Protein AF-A0A0G1Z6L6-F1 (afdb_monomer_lite)

Radius of gyration: 35.68 Å; chains: 1; bounding box: 77×49×93 Å

Structure (mmCIF, N/CA/C/O backbone):
data_AF-A0A0G1Z6L6-F1
#
_entry.id   AF-A0A0G1Z6L6-F1
#
loop_
_atom_site.group_PDB
_atom_site.id
_atom_site.type_symbol
_atom_site.label_atom_id
_atom_site.label_alt_id
_atom_site.label_comp_id
_atom_site.label_asym_id
_atom_site.label_entity_id
_atom_site.label_seq_id
_atom_site.pdbx_PDB_ins_code
_atom_site.Cartn_x
_atom_site.Cartn_y
_atom_site.Cartn_z
_atom_site.occupancy
_atom_site.B_iso_or_equiv
_atom_site.auth_seq_id
_atom_site.auth_comp_id
_atom_site.auth_asym_id
_atom_site.auth_atom_id
_atom_site.pdbx_PDB_model_num
ATOM 1 N N . MET A 1 1 ? 35.922 -5.100 -39.111 1.00 61.09 1 MET A N 1
ATOM 2 C CA . MET A 1 1 ? 34.754 -4.197 -38.967 1.00 61.09 1 MET A CA 1
ATOM 3 C C . MET A 1 1 ? 33.564 -4.809 -38.210 1.00 61.09 1 MET A C 1
ATOM 5 O O . MET A 1 1 ? 32.887 -4.062 -37.524 1.00 61.09 1 MET A O 1
ATOM 9 N N . GLY A 1 2 ? 33.317 -6.130 -38.238 1.00 71.50 2 GLY A N 1
ATOM 10 C CA . GLY A 1 2 ? 32.155 -6.736 -37.548 1.00 71.50 2 GLY A CA 1
ATOM 11 C C . GLY A 1 2 ? 32.187 -6.746 -36.006 1.00 71.50 2 GLY A C 1
ATOM 12 O O . GLY A 1 2 ? 31.148 -6.581 -35.377 1.00 71.50 2 GLY A O 1
ATOM 13 N N . TYR A 1 3 ? 33.367 -6.862 -35.383 1.00 76.12 3 TYR A N 1
ATOM 14 C CA . TYR A 1 3 ? 33.506 -6.955 -33.916 1.00 76.12 3 TYR A CA 1
ATOM 15 C C . TYR A 1 3 ? 33.027 -5.700 -33.160 1.00 76.12 3 TYR A C 1
ATOM 17 O O . TYR A 1 3 ? 32.384 -5.789 -32.111 1.00 76.12 3 TYR A O 1
ATOM 25 N N . LEU A 1 4 ? 33.304 -4.512 -33.708 1.00 80.44 4 LEU A N 1
ATOM 26 C CA . LEU A 1 4 ? 32.864 -3.247 -33.112 1.00 80.44 4 LEU A CA 1
ATOM 27 C C . LEU A 1 4 ? 31.339 -3.111 -33.169 1.00 80.44 4 LEU A C 1
ATOM 29 O O . LEU A 1 4 ? 30.723 -2.678 -32.198 1.00 80.44 4 LEU A O 1
ATOM 33 N N . PHE A 1 5 ? 30.731 -3.567 -34.265 1.00 80.19 5 PHE A N 1
ATOM 34 C CA . PHE A 1 5 ? 29.284 -3.559 -34.443 1.00 80.19 5 PHE A CA 1
ATOM 35 C C . PHE A 1 5 ? 28.581 -4.509 -33.463 1.00 80.19 5 PHE A C 1
ATOM 37 O O . PHE A 1 5 ? 27.625 -4.110 -32.802 1.00 80.19 5 PHE A O 1
ATOM 44 N N . SER A 1 6 ? 29.102 -5.726 -33.262 1.00 80.50 6 SER A N 1
ATOM 45 C CA . SER A 1 6 ? 28.541 -6.663 -32.275 1.00 80.50 6 SER A CA 1
ATOM 46 C C . SER A 1 6 ? 28.641 -6.155 -30.833 1.00 80.50 6 SER A C 1
ATOM 48 O O . SER A 1 6 ? 27.720 -6.350 -30.040 1.00 80.50 6 SER A O 1
ATOM 50 N N . LYS A 1 7 ? 29.741 -5.475 -30.479 1.00 86.38 7 LYS A N 1
ATOM 51 C CA . LYS A 1 7 ? 29.923 -4.905 -29.136 1.00 86.38 7 LYS A CA 1
ATOM 52 C C . LYS A 1 7 ? 28.926 -3.775 -28.870 1.00 86.38 7 LYS A C 1
ATOM 54 O O . LYS A 1 7 ? 28.364 -3.700 -27.779 1.00 86.38 7 LYS A O 1
ATOM 59 N N . GLU A 1 8 ? 28.685 -2.934 -29.870 1.00 87.69 8 GLU A N 1
ATOM 60 C CA . GLU A 1 8 ? 27.731 -1.830 -29.783 1.00 87.69 8 GLU A CA 1
ATOM 61 C C . GLU A 1 8 ? 26.280 -2.329 -29.686 1.00 87.69 8 GLU A C 1
ATOM 63 O O . GLU A 1 8 ? 25.519 -1.841 -28.853 1.00 87.69 8 GLU A O 1
ATOM 68 N N . LEU A 1 9 ? 25.909 -3.362 -30.449 1.00 88.44 9 LEU A N 1
ATOM 69 C CA . LEU A 1 9 ? 24.587 -3.992 -30.345 1.00 88.44 9 LEU A CA 1
ATOM 70 C C . LEU A 1 9 ? 24.338 -4.601 -28.959 1.00 88.44 9 LEU A C 1
ATOM 72 O O . LEU A 1 9 ? 23.290 -4.358 -28.363 1.00 88.44 9 LEU A O 1
ATOM 76 N N . ASN A 1 10 ? 25.318 -5.325 -28.409 1.00 89.25 10 ASN A N 1
ATOM 77 C CA . ASN A 1 10 ? 25.220 -5.879 -27.055 1.00 89.25 10 ASN A CA 1
ATOM 78 C C . ASN A 1 10 ? 25.095 -4.786 -25.988 1.00 89.25 10 ASN A C 1
ATOM 80 O O . ASN A 1 10 ? 24.313 -4.922 -25.046 1.00 89.25 10 ASN A O 1
ATOM 84 N N . ARG A 1 11 ? 25.837 -3.682 -26.139 1.00 91.19 11 ARG A N 1
ATOM 85 C CA . ARG A 1 11 ? 25.743 -2.531 -25.236 1.00 91.19 11 ARG A CA 1
ATOM 86 C C . ARG A 1 11 ? 24.347 -1.914 -25.269 1.00 91.19 11 ARG A C 1
ATOM 88 O O . ARG A 1 11 ? 23.770 -1.688 -24.210 1.00 91.19 11 ARG A O 1
ATOM 95 N N . ARG A 1 12 ? 23.798 -1.677 -26.463 1.00 91.44 12 ARG A N 1
ATOM 96 C CA . ARG A 1 12 ? 22.445 -1.129 -26.636 1.00 91.44 12 ARG A CA 1
ATOM 97 C C . ARG A 1 12 ? 21.388 -2.041 -26.030 1.00 91.44 12 ARG A C 1
ATOM 99 O O . ARG A 1 12 ? 20.563 -1.562 -25.266 1.00 91.44 12 ARG A O 1
ATOM 106 N N . TYR A 1 13 ? 21.469 -3.345 -26.287 1.00 93.25 13 TYR A N 1
ATOM 107 C CA . TYR A 1 13 ? 20.545 -4.318 -25.708 1.00 93.25 13 TYR A CA 1
ATOM 108 C C . TYR A 1 13 ? 20.576 -4.311 -24.173 1.00 93.25 13 TYR A C 1
ATOM 110 O O . TYR A 1 13 ? 19.526 -4.317 -23.533 1.00 93.25 13 TYR A O 1
ATOM 118 N N . ARG A 1 14 ? 21.772 -4.244 -23.572 1.00 94.00 14 ARG A N 1
ATOM 119 C CA . ARG A 1 14 ? 21.912 -4.181 -22.112 1.00 94.00 14 ARG A CA 1
ATOM 120 C C . ARG A 1 14 ? 21.296 -2.908 -21.533 1.00 94.00 14 ARG A C 1
ATOM 122 O O . ARG A 1 14 ? 20.533 -3.002 -20.582 1.00 94.00 14 ARG A O 1
ATOM 129 N N . ILE A 1 15 ? 21.561 -1.757 -22.152 1.00 93.81 15 ILE A N 1
ATOM 130 C CA . ILE A 1 15 ? 20.979 -0.471 -21.743 1.00 93.81 15 ILE A CA 1
ATOM 131 C C . ILE A 1 15 ? 19.450 -0.508 -21.864 1.00 93.81 15 ILE A C 1
ATOM 133 O O . ILE A 1 15 ? 18.756 -0.109 -20.938 1.00 93.81 15 ILE A O 1
ATOM 137 N N . SER A 1 16 ? 18.903 -1.032 -22.964 1.00 92.31 16 SER A N 1
ATOM 138 C CA . SER A 1 16 ? 17.450 -1.161 -23.130 1.00 92.31 16 SER A CA 1
ATOM 139 C C . SER A 1 16 ? 16.817 -2.070 -22.075 1.00 92.31 16 SER A C 1
ATOM 141 O O . SER A 1 16 ? 15.735 -1.763 -21.583 1.00 92.31 16 SER A O 1
ATOM 143 N N . ARG A 1 17 ? 17.492 -3.160 -21.688 1.00 96.25 17 ARG A N 1
ATOM 144 C CA . ARG A 1 17 ? 17.040 -4.025 -20.588 1.00 96.25 17 ARG A CA 1
ATOM 145 C C . ARG A 1 17 ? 17.077 -3.318 -19.236 1.00 96.25 17 ARG A C 1
ATOM 147 O O . ARG A 1 17 ? 16.124 -3.450 -18.482 1.00 96.25 17 ARG A O 1
ATOM 154 N N . GLU A 1 18 ? 18.140 -2.571 -18.946 1.00 95.00 18 GLU A N 1
ATOM 155 C CA . GLU A 1 18 ? 18.253 -1.774 -17.716 1.00 95.00 18 GLU A CA 1
ATOM 156 C C . GLU A 1 18 ? 17.145 -0.711 -17.641 1.00 95.00 18 GLU A C 1
ATOM 158 O O . GLU A 1 18 ? 16.504 -0.576 -16.606 1.00 95.00 18 GLU A O 1
ATOM 163 N N . ILE A 1 19 ? 16.843 -0.028 -18.751 1.00 95.25 19 ILE A N 1
ATOM 164 C CA . ILE A 1 19 ? 15.721 0.922 -18.832 1.00 95.25 19 ILE A CA 1
ATOM 165 C C . ILE A 1 19 ? 14.383 0.218 -18.573 1.00 95.25 19 ILE A C 1
ATOM 167 O O . ILE A 1 19 ? 13.551 0.741 -17.838 1.00 95.25 19 ILE A O 1
ATOM 171 N N . GLY A 1 20 ? 14.171 -0.965 -19.159 1.00 96.50 20 GLY A N 1
ATOM 172 C CA . GLY A 1 20 ? 12.966 -1.762 -18.921 1.00 96.50 20 GLY A CA 1
ATOM 173 C C . GLY A 1 20 ? 12.791 -2.123 -17.446 1.00 96.50 20 GLY A C 1
ATOM 174 O O . GLY A 1 20 ? 11.740 -1.853 -16.876 1.00 96.50 20 GLY A O 1
ATOM 175 N N . ALA A 1 21 ? 13.847 -2.640 -16.814 1.00 96.44 21 ALA A N 1
ATOM 176 C CA . ALA A 1 21 ? 13.834 -2.992 -15.396 1.00 96.44 21 ALA A CA 1
ATOM 177 C C . ALA A 1 21 ? 13.576 -1.773 -14.492 1.00 96.44 21 ALA A C 1
ATOM 179 O O . ALA A 1 21 ? 12.757 -1.845 -13.581 1.00 96.44 21 ALA A O 1
ATOM 180 N N . LEU A 1 22 ? 14.212 -0.631 -14.776 1.00 95.62 22 LEU A N 1
ATOM 181 C CA . LEU A 1 22 ? 13.980 0.607 -14.026 1.00 95.62 22 LEU A CA 1
ATOM 182 C C . LEU A 1 22 ? 12.541 1.116 -14.181 1.00 95.62 22 LEU A C 1
ATOM 184 O O . LEU A 1 22 ? 11.950 1.574 -13.208 1.00 95.62 22 LEU A O 1
ATOM 188 N N . ASN A 1 23 ? 11.950 1.009 -15.372 1.00 95.12 23 ASN A N 1
ATOM 189 C CA . ASN A 1 23 ? 10.551 1.382 -15.585 1.00 95.12 23 ASN A CA 1
ATOM 190 C C . ASN A 1 23 ? 9.585 0.465 -14.821 1.00 95.12 23 ASN A C 1
ATOM 192 O O . ASN A 1 23 ? 8.612 0.953 -14.250 1.00 95.12 23 ASN A O 1
ATOM 196 N N . GLU A 1 24 ? 9.856 -0.842 -14.777 1.00 96.56 24 GLU A N 1
ATOM 197 C CA . GLU A 1 24 ? 9.079 -1.787 -13.965 1.00 96.56 24 GLU A CA 1
ATOM 198 C C . GLU A 1 24 ? 9.184 -1.471 -12.468 1.00 96.56 24 GLU A C 1
ATOM 200 O O . GLU A 1 24 ? 8.179 -1.496 -11.756 1.00 96.56 24 GLU A O 1
ATOM 205 N N . GLU A 1 25 ? 10.378 -1.120 -11.983 1.00 95.19 25 GLU A N 1
ATOM 206 C CA . GLU A 1 25 ? 10.564 -0.677 -10.601 1.00 95.19 25 GLU A CA 1
ATOM 207 C C . GLU A 1 25 ? 9.777 0.603 -10.309 1.00 95.19 25 GLU A C 1
ATOM 209 O O . GLU A 1 25 ? 9.074 0.660 -9.299 1.00 95.19 25 GLU A O 1
ATOM 214 N N . ILE A 1 26 ? 9.829 1.600 -11.197 1.00 95.44 26 ILE A N 1
ATOM 215 C CA . ILE A 1 26 ? 9.058 2.845 -11.061 1.00 95.44 26 ILE A CA 1
ATOM 216 C C . ILE A 1 26 ? 7.560 2.548 -10.975 1.00 95.44 26 ILE A C 1
ATOM 218 O O . ILE A 1 26 ? 6.901 3.055 -10.068 1.00 95.44 26 ILE A O 1
ATOM 222 N N . ALA A 1 27 ? 7.031 1.707 -11.869 1.00 95.75 27 ALA A N 1
ATOM 223 C CA . ALA A 1 27 ? 5.622 1.320 -11.850 1.00 95.75 27 ALA A CA 1
ATOM 224 C C . ALA A 1 27 ? 5.250 0.654 -10.516 1.00 95.75 27 ALA A C 1
ATOM 226 O O . ALA A 1 27 ? 4.328 1.094 -9.835 1.00 95.75 27 ALA A O 1
ATOM 227 N N . LYS A 1 28 ? 6.054 -0.314 -10.065 1.00 96.25 28 LYS A N 1
ATOM 228 C CA . LYS A 1 28 ? 5.849 -1.004 -8.786 1.00 96.25 28 LYS A CA 1
ATOM 229 C C . LYS A 1 28 ? 5.866 -0.057 -7.583 1.00 96.25 28 LYS A C 1
ATOM 231 O O . LYS A 1 28 ? 5.094 -0.246 -6.645 1.00 96.25 28 LYS A O 1
ATOM 236 N N . TYR A 1 29 ? 6.770 0.922 -7.555 1.00 94.31 29 TYR A N 1
ATOM 237 C CA . TYR A 1 29 ? 6.819 1.902 -6.467 1.00 94.31 29 TYR A CA 1
ATOM 238 C C . TYR A 1 29 ? 5.671 2.910 -6.543 1.00 94.31 29 TYR A C 1
ATOM 240 O O . TYR A 1 29 ? 5.166 3.307 -5.496 1.00 94.31 29 TYR A O 1
ATOM 248 N N . SER A 1 30 ? 5.233 3.285 -7.745 1.00 94.06 30 SER A N 1
ATOM 249 C CA . SER A 1 30 ? 4.049 4.124 -7.947 1.00 94.06 30 SER A CA 1
ATOM 250 C C . SER A 1 30 ? 2.789 3.443 -7.415 1.00 94.06 30 SER A C 1
ATOM 252 O O . SER A 1 30 ? 2.062 4.049 -6.630 1.00 94.06 30 SER A O 1
ATOM 254 N N . ASP A 1 31 ? 2.577 2.172 -7.763 1.00 95.25 31 ASP A N 1
ATOM 255 C CA . ASP A 1 31 ? 1.422 1.392 -7.306 1.00 95.25 31 ASP A CA 1
ATOM 256 C C . ASP A 1 31 ? 1.407 1.274 -5.778 1.00 95.25 31 ASP A C 1
ATOM 258 O O . ASP A 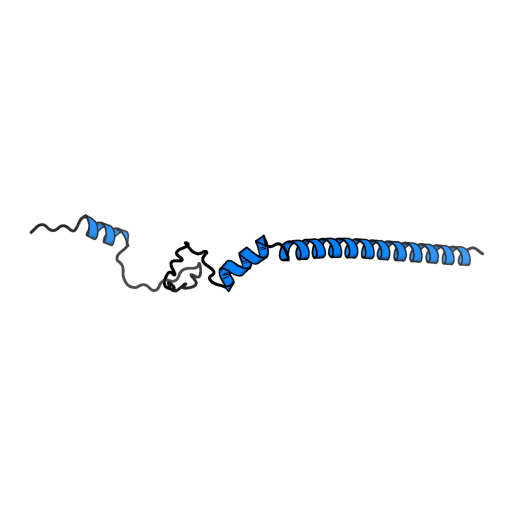1 31 ? 0.408 1.581 -5.131 1.00 95.25 31 ASP A O 1
ATOM 262 N N . LYS A 1 32 ? 2.556 0.941 -5.177 1.00 93.12 32 LYS A N 1
ATOM 263 C CA . LYS A 1 32 ? 2.700 0.896 -3.714 1.00 93.12 32 LYS A CA 1
ATOM 264 C C . LYS A 1 32 ? 2.414 2.235 -3.048 1.00 93.12 32 LYS A C 1
ATOM 266 O O . LYS A 1 32 ? 1.823 2.267 -1.975 1.00 93.12 32 LYS A O 1
ATOM 271 N N . ASN A 1 33 ? 2.870 3.334 -3.642 1.00 95.25 33 ASN A N 1
ATOM 272 C CA . ASN A 1 33 ? 2.619 4.659 -3.094 1.00 95.25 33 ASN A CA 1
ATOM 273 C C . ASN A 1 33 ? 1.118 4.983 -3.128 1.00 95.25 33 ASN A C 1
ATOM 275 O O . ASN A 1 33 ? 0.573 5.485 -2.150 1.00 95.25 33 ASN A O 1
ATOM 279 N N . GLN A 1 34 ? 0.430 4.611 -4.210 1.00 94.31 34 GLN A N 1
ATOM 280 C CA . GLN A 1 34 ? -1.018 4.763 -4.311 1.00 94.31 34 GLN A CA 1
ATOM 281 C C . GLN A 1 34 ? -1.761 3.916 -3.266 1.00 94.31 34 GLN A C 1
ATOM 283 O O . GLN A 1 34 ? -2.647 4.436 -2.594 1.00 94.31 34 GLN A O 1
ATOM 288 N N . GLU A 1 35 ? -1.389 2.646 -3.086 1.00 93.31 35 GLU A N 1
ATOM 289 C CA . GLU A 1 35 ? -1.971 1.772 -2.054 1.00 93.31 35 GLU A CA 1
ATOM 290 C C . GLU A 1 35 ? -1.773 2.341 -0.642 1.00 93.31 35 GLU A C 1
ATOM 292 O O . GLU A 1 35 ? -2.706 2.373 0.160 1.00 93.31 35 GLU A O 1
ATOM 297 N N . LEU A 1 36 ? -0.565 2.825 -0.339 1.00 92.50 36 LEU A N 1
ATOM 298 C CA . LEU A 1 36 ? -0.260 3.440 0.953 1.00 92.50 36 LEU A CA 1
ATOM 299 C C . LEU A 1 36 ? -1.043 4.737 1.166 1.00 92.50 36 LEU A C 1
ATOM 301 O O . LEU A 1 36 ? -1.549 4.950 2.263 1.00 92.50 36 LEU A O 1
ATOM 305 N N . SER A 1 37 ? -1.184 5.571 0.134 1.00 92.00 37 SER A N 1
ATOM 306 C CA . SER A 1 37 ? -2.004 6.784 0.199 1.00 92.00 37 SER A CA 1
ATOM 307 C C . SER A 1 37 ? -3.461 6.443 0.500 1.00 92.00 37 SER A C 1
ATOM 309 O O . SER A 1 37 ? -4.039 7.018 1.411 1.00 92.00 37 SER A O 1
ATOM 311 N N . GLN A 1 38 ? -4.031 5.451 -0.189 1.00 91.88 38 GLN A N 1
ATOM 312 C CA . GLN A 1 38 ? -5.405 5.002 0.060 1.00 91.88 38 GLN A CA 1
ATOM 313 C C . GLN A 1 38 ? -5.589 4.463 1.484 1.00 91.88 38 GLN A C 1
ATOM 315 O O . GLN A 1 38 ? -6.636 4.667 2.099 1.00 91.88 38 GLN A O 1
ATOM 320 N N . LEU A 1 39 ? -4.579 3.773 2.021 1.00 90.00 39 LEU A N 1
ATOM 321 C CA . LEU A 1 39 ? -4.605 3.303 3.401 1.00 90.00 39 LEU A CA 1
ATOM 322 C C . LEU A 1 39 ? -4.556 4.470 4.392 1.00 90.00 39 LEU A C 1
ATOM 324 O O . LEU A 1 39 ? -5.300 4.453 5.367 1.00 90.00 39 LEU A O 1
ATOM 328 N N . ILE A 1 40 ? -3.707 5.472 4.151 1.00 89.50 40 ILE A N 1
ATOM 329 C CA . ILE A 1 40 ? -3.652 6.687 4.973 1.00 89.50 40 ILE A CA 1
ATOM 330 C C . ILE A 1 40 ? -5.008 7.391 4.944 1.00 89.50 40 ILE A C 1
ATOM 332 O O . ILE A 1 40 ? -5.568 7.628 6.010 1.00 89.50 40 ILE A O 1
ATOM 336 N N . ASP A 1 41 ? -5.578 7.609 3.758 1.00 89.56 41 ASP A N 1
ATOM 337 C CA . ASP A 1 41 ? -6.893 8.235 3.599 1.00 89.56 41 ASP A CA 1
ATOM 338 C C . ASP A 1 41 ? -7.964 7.477 4.398 1.00 89.56 41 ASP A C 1
ATOM 340 O O . ASP A 1 41 ? -8.756 8.081 5.117 1.00 89.56 41 ASP A O 1
ATOM 344 N N . TYR A 1 42 ? -7.955 6.138 4.338 1.00 86.25 42 TYR A N 1
ATOM 345 C CA . TYR A 1 42 ? -8.852 5.291 5.128 1.00 86.25 42 TYR A CA 1
ATOM 346 C C . TYR A 1 42 ? -8.651 5.462 6.642 1.00 86.25 42 TYR A C 1
ATOM 348 O O . TYR A 1 42 ? -9.629 5.542 7.385 1.00 86.25 42 TYR A O 1
ATOM 356 N N . LEU A 1 43 ? -7.406 5.524 7.117 1.00 82.06 43 LEU A N 1
ATOM 357 C CA . LEU A 1 43 ? -7.095 5.716 8.537 1.00 82.06 43 LEU A CA 1
ATOM 358 C C . LEU A 1 43 ? -7.452 7.127 9.030 1.00 82.06 43 LEU A C 1
ATOM 360 O O . LEU A 1 43 ? -7.787 7.296 10.203 1.00 82.06 43 LEU A O 1
ATOM 364 N N . GLU A 1 44 ? -7.398 8.127 8.151 1.00 79.69 44 GLU A N 1
ATOM 365 C CA . GLU A 1 44 ? -7.797 9.503 8.445 1.00 79.69 44 GLU A CA 1
ATOM 366 C C . GLU A 1 44 ? -9.318 9.680 8.508 1.00 79.69 44 GLU A C 1
ATOM 368 O O . GLU A 1 44 ? -9.784 10.635 9.136 1.00 79.69 44 GLU A O 1
ATOM 373 N N . THR A 1 45 ? -10.101 8.760 7.930 1.00 86.06 45 THR A N 1
ATOM 374 C CA . THR A 1 45 ? -11.566 8.847 7.971 1.00 86.06 45 THR A CA 1
ATOM 375 C C . THR A 1 45 ? -12.113 8.911 9.406 1.00 86.06 45 THR A C 1
ATOM 377 O O . THR A 1 45 ? -11.635 8.200 10.303 1.00 86.06 45 THR A O 1
ATOM 380 N N . PRO A 1 46 ? -13.153 9.733 9.653 1.00 74.06 46 PRO A N 1
ATOM 381 C CA . PRO A 1 46 ? -13.758 9.857 10.977 1.00 74.06 46 PRO A CA 1
ATOM 382 C C . PRO A 1 46 ? -14.339 8.524 11.471 1.00 74.06 46 PRO A C 1
ATOM 384 O O . PRO A 1 46 ? -14.301 8.242 12.666 1.00 74.06 46 PRO A O 1
ATOM 387 N N . GLU A 1 47 ? -14.792 7.648 10.572 1.00 75.62 47 GLU A N 1
ATOM 388 C CA . GLU A 1 47 ? -15.305 6.320 10.906 1.00 75.62 47 GLU A CA 1
ATOM 389 C C . GLU A 1 47 ? -14.233 5.416 11.533 1.00 75.62 47 GLU A C 1
ATOM 391 O O . GLU A 1 47 ? -14.527 4.660 12.467 1.00 75.62 47 GLU A O 1
ATOM 396 N N . TYR A 1 48 ? -12.990 5.477 11.042 1.00 77.88 48 TYR A N 1
ATOM 397 C CA . TYR A 1 48 ? -11.880 4.726 11.628 1.00 77.88 48 TYR A CA 1
ATOM 398 C C . TYR A 1 48 ? -11.472 5.312 12.984 1.00 77.88 48 TYR A C 1
ATOM 400 O O . TYR A 1 48 ? -11.297 4.564 13.952 1.00 77.88 48 TYR A O 1
ATOM 408 N N . GLN A 1 49 ? -11.406 6.642 13.086 1.00 73.19 49 GLN A N 1
ATOM 409 C CA . GLN A 1 49 ? -11.114 7.337 14.343 1.00 73.19 49 GLN A CA 1
ATOM 410 C C . GLN A 1 49 ? -12.154 7.017 15.425 1.00 73.19 49 GLN A C 1
ATOM 412 O O . GLN A 1 49 ? -11.787 6.693 16.553 1.00 73.19 49 GLN A O 1
ATOM 417 N N . GLU A 1 50 ? -13.446 7.002 15.087 1.00 68.44 50 GLU A N 1
ATOM 418 C CA . GLU A 1 50 ? -14.519 6.620 16.009 1.00 68.44 50 GLU A CA 1
ATOM 419 C C . GLU A 1 50 ? -14.422 5.154 16.452 1.00 68.44 50 GLU A C 1
ATOM 421 O O . GLU A 1 50 ? -14.651 4.840 17.623 1.00 68.44 50 GLU A O 1
ATOM 426 N N . ARG A 1 51 ? -14.069 4.235 15.542 1.00 71.88 51 ARG A N 1
ATOM 427 C CA . ARG A 1 51 ? -13.867 2.817 15.882 1.00 71.88 51 ARG A CA 1
ATOM 428 C C . ARG A 1 51 ? -12.694 2.607 16.831 1.00 71.88 51 ARG A C 1
ATOM 430 O O . ARG A 1 51 ? -12.814 1.767 17.716 1.00 71.88 51 ARG A O 1
ATOM 437 N N . GLN A 1 52 ? -11.600 3.350 16.664 1.00 67.19 52 GLN A N 1
ATOM 438 C CA . GLN A 1 52 ? -10.436 3.292 17.557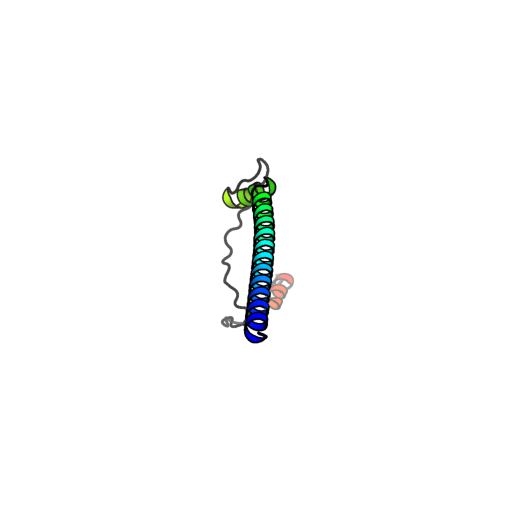 1.00 67.19 52 GLN A CA 1
ATOM 439 C C . GLN A 1 52 ? -10.678 4.036 18.883 1.00 67.19 52 GLN A C 1
ATOM 441 O O . GLN A 1 52 ? -10.201 3.603 19.929 1.00 67.19 52 GLN A O 1
ATOM 446 N N . ALA A 1 53 ? -11.476 5.107 18.883 1.00 64.44 53 ALA A N 1
ATOM 447 C CA . ALA A 1 53 ? -11.823 5.864 20.087 1.00 64.44 53 ALA A CA 1
ATOM 448 C C . ALA A 1 53 ? -12.703 5.069 21.070 1.00 64.44 53 ALA A C 1
ATOM 450 O O . ALA A 1 53 ? -12.533 5.196 22.282 1.00 64.44 53 ALA A O 1
ATOM 451 N N . ARG A 1 54 ? -13.611 4.218 20.572 1.00 65.50 54 ARG A N 1
ATOM 452 C CA . ARG A 1 54 ? -14.498 3.370 21.396 1.00 65.50 54 ARG A CA 1
ATOM 453 C C . ARG A 1 54 ? -13.752 2.484 22.412 1.00 65.50 54 ARG A C 1
ATOM 455 O O . ARG A 1 54 ? -14.094 2.564 23.590 1.00 65.50 54 ARG A O 1
ATOM 462 N N . PRO A 1 55 ? -12.753 1.668 22.016 1.00 63.69 55 PRO A N 1
ATOM 463 C CA . PRO A 1 55 ? -11.991 0.852 22.957 1.00 63.69 55 PRO A CA 1
ATOM 464 C C . PRO A 1 55 ? -10.995 1.672 23.785 1.00 63.69 55 PRO A C 1
ATOM 466 O O . PRO A 1 55 ? -10.774 1.346 24.946 1.00 63.69 55 PRO A O 1
ATOM 469 N N . LEU A 1 56 ? -10.400 2.731 23.220 1.00 59.72 56 LEU A N 1
ATOM 470 C CA . LEU A 1 56 ? -9.344 3.496 23.898 1.00 59.72 56 LEU A CA 1
ATOM 471 C C . LEU A 1 56 ? -9.870 4.419 24.997 1.00 59.72 56 LEU A C 1
ATOM 473 O O . LEU A 1 56 ? -9.193 4.624 26.002 1.00 59.72 56 LEU A O 1
ATOM 477 N N . LEU A 1 57 ? -11.057 4.992 24.812 1.00 56.75 57 LEU A N 1
ATOM 478 C CA . LEU A 1 57 ? -11.590 6.000 25.726 1.00 56.75 57 LEU A CA 1
ATOM 479 C C . LEU A 1 57 ? -12.696 5.453 26.636 1.00 56.75 57 LEU A C 1
ATOM 481 O O . LEU A 1 57 ? -13.267 6.226 27.403 1.00 56.75 57 LEU A O 1
ATOM 485 N N . ASN A 1 58 ? -13.032 4.153 26.547 1.00 57.91 58 ASN A N 1
ATOM 486 C CA . ASN A 1 58 ? -14.256 3.589 27.139 1.00 57.91 58 ASN A CA 1
ATOM 487 C C . ASN A 1 58 ? -15.481 4.495 26.872 1.00 57.91 58 ASN A C 1
ATOM 489 O O . ASN A 1 58 ? -16.376 4.618 27.711 1.00 57.91 58 ASN A O 1
ATOM 493 N N . LEU A 1 59 ? -15.488 5.201 25.731 1.00 55.03 59 LEU A N 1
ATOM 494 C CA . LEU A 1 59 ? -16.443 6.269 25.449 1.00 55.03 59 LEU A CA 1
ATOM 495 C C . LEU A 1 59 ? -17.787 5.649 25.075 1.00 55.03 59 LEU A C 1
ATOM 497 O O . LEU A 1 59 ? -18.051 5.329 23.917 1.00 55.03 59 LEU A O 1
ATOM 501 N N . GLN A 1 60 ? -18.633 5.493 26.089 1.00 52.88 60 GLN A N 1
ATOM 502 C CA . GLN A 1 60 ? -20.074 5.355 25.932 1.00 52.88 60 GLN A CA 1
ATOM 503 C C . GLN A 1 60 ? -20.629 6.681 25.413 1.00 52.88 60 GLN A C 1
ATOM 505 O O . GLN A 1 60 ? -20.313 7.752 25.943 1.00 52.88 60 GLN A O 1
ATOM 510 N N . LYS A 1 61 ? -21.498 6.630 24.402 1.00 55.53 61 LYS A N 1
ATOM 511 C CA . LYS A 1 61 ? -22.356 7.784 24.102 1.00 55.53 61 LYS A CA 1
ATOM 512 C C . LYS A 1 61 ? -23.220 8.091 25.339 1.00 55.53 61 LYS A C 1
ATOM 514 O O . LYS A 1 61 ? -23.563 7.154 26.064 1.00 55.53 61 LYS A O 1
ATOM 519 N N . PRO A 1 62 ? -23.615 9.356 25.596 1.00 48.91 62 PRO A N 1
ATOM 520 C CA . PRO A 1 62 ? -24.564 9.661 26.667 1.00 48.91 62 PRO A CA 1
ATOM 521 C C . PRO A 1 62 ? -25.881 8.911 26.399 1.00 48.91 62 PRO A C 1
ATOM 523 O O . PRO A 1 62 ? -26.662 9.316 25.542 1.00 48.91 62 PRO A O 1
ATOM 526 N N . GLY A 1 63 ? -26.081 7.777 27.083 1.00 57.47 63 GLY A N 1
ATOM 527 C CA . GLY A 1 63 ? -27.217 6.865 26.889 1.00 57.47 63 GLY A CA 1
ATOM 528 C C . GLY A 1 63 ? -26.882 5.377 26.672 1.00 57.47 63 GLY A C 1
ATOM 529 O O . GLY A 1 63 ? -27.807 4.572 26.632 1.00 57.47 63 GLY A O 1
ATOM 530 N N . GLU A 1 64 ? -25.612 4.976 26.553 1.00 52.50 64 GLU A N 1
ATOM 531 C CA . GLU A 1 64 ? -25.217 3.558 26.447 1.00 52.50 64 GLU A CA 1
ATOM 532 C C . GLU A 1 64 ? -24.755 3.002 27.807 1.00 52.50 64 GLU A C 1
ATOM 534 O O . GLU A 1 64 ? -23.872 3.568 28.435 1.00 52.50 64 GLU A O 1
ATOM 539 N N . PHE A 1 65 ? -25.315 1.874 28.261 1.00 56.91 65 PHE A N 1
ATOM 540 C CA . PHE A 1 65 ? -24.856 1.167 29.466 1.00 56.91 65 PHE A CA 1
ATOM 541 C C . PHE A 1 65 ? -23.804 0.114 29.081 1.00 56.91 65 PHE A C 1
ATOM 543 O O . PHE A 1 65 ? -24.168 -0.914 28.508 1.00 56.91 65 PHE A O 1
ATOM 550 N N . ALA A 1 66 ? -22.517 0.309 29.401 1.00 54.25 66 ALA A N 1
ATOM 551 C CA . ALA A 1 66 ? -21.560 -0.803 29.341 1.00 54.25 66 ALA A CA 1
ATOM 552 C C . ALA A 1 66 ? -21.616 -1.611 30.639 1.00 54.25 66 ALA A C 1
ATOM 554 O O . ALA A 1 66 ? -21.369 -1.097 31.730 1.00 54.25 66 ALA A O 1
ATOM 555 N N . VAL A 1 67 ? -21.922 -2.897 30.502 1.00 59.16 67 VAL A N 1
ATOM 556 C CA . VAL A 1 67 ? -21.826 -3.875 31.583 1.00 59.16 67 VAL A CA 1
ATOM 557 C C . VAL A 1 67 ? -20.419 -4.466 31.535 1.00 59.16 67 VAL A C 1
ATOM 559 O O . VAL A 1 67 ? -20.092 -5.225 30.626 1.00 59.16 67 VAL A O 1
ATOM 562 N N . ALA A 1 68 ? -19.570 -4.096 32.493 1.00 54.50 68 ALA A N 1
ATOM 563 C CA . ALA A 1 68 ? -18.291 -4.765 32.698 1.00 54.50 68 ALA A CA 1
ATOM 564 C C . ALA A 1 68 ? -18.553 -6.112 33.385 1.00 54.50 68 ALA A C 1
ATOM 566 O O . ALA A 1 68 ? -18.950 -6.154 34.551 1.00 54.50 68 ALA A O 1
ATOM 567 N N . PHE A 1 69 ? -18.367 -7.216 32.660 1.00 57.59 69 PHE A N 1
ATOM 568 C CA . PHE A 1 69 ? -18.369 -8.543 33.269 1.00 57.59 69 PHE A CA 1
ATOM 569 C C . PHE A 1 69 ? -17.082 -8.724 34.087 1.00 57.59 69 PHE A C 1
ATOM 571 O O . PHE A 1 69 ? -16.016 -8.300 33.630 1.00 57.59 69 PHE A O 1
ATOM 578 N N . PRO A 1 70 ? -17.142 -9.335 35.286 1.00 56.19 70 PRO A N 1
ATOM 579 C CA . PRO A 1 70 ? -15.931 -9.697 36.011 1.00 56.19 70 PRO A CA 1
ATOM 580 C C . PRO A 1 70 ? -15.086 -10.621 35.125 1.00 56.19 70 PRO A C 1
ATOM 582 O O . PRO A 1 70 ? -15.667 -11.431 34.392 1.00 56.19 70 PRO A O 1
ATOM 585 N N . PRO A 1 71 ? -13.743 -10.518 35.166 1.00 47.34 71 PRO A N 1
ATOM 586 C CA . PRO A 1 71 ? -12.882 -11.411 34.413 1.00 47.34 71 PRO A CA 1
ATOM 587 C C . PRO A 1 71 ? -13.138 -12.828 34.921 1.00 47.34 71 PRO A C 1
ATOM 589 O O . PRO A 1 71 ? -12.642 -13.236 35.969 1.00 47.34 71 PRO A O 1
ATOM 592 N N . SER A 1 72 ? -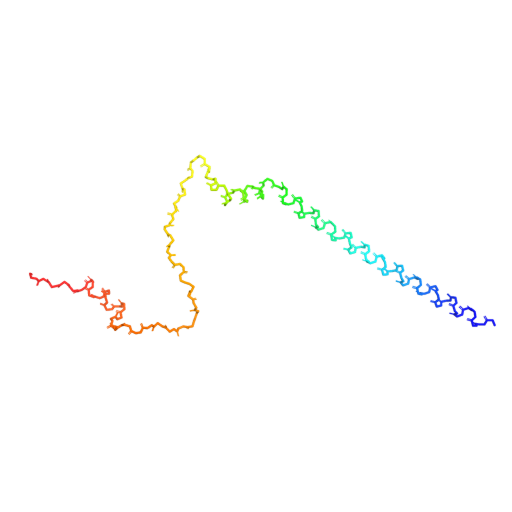13.965 -13.572 34.191 1.00 50.22 72 SER A N 1
ATOM 593 C CA . SER A 1 72 ? -13.944 -15.020 34.284 1.00 50.22 72 SER A CA 1
ATOM 594 C C . SER A 1 72 ? -12.554 -15.388 33.814 1.00 50.22 72 SER A C 1
ATOM 596 O O . SER A 1 72 ? -12.179 -15.007 32.705 1.00 50.22 72 SER A O 1
ATOM 598 N N . ALA A 1 73 ? -11.774 -15.988 34.709 1.00 48.84 73 ALA A N 1
ATOM 599 C CA . ALA A 1 73 ? -10.445 -16.482 34.421 1.00 48.84 73 ALA A CA 1
ATOM 600 C C . ALA A 1 73 ? -10.488 -17.195 33.068 1.00 48.84 73 ALA A C 1
ATOM 602 O O . ALA A 1 73 ? -11.092 -18.258 32.932 1.00 48.84 73 ALA A O 1
ATOM 603 N N . VAL A 1 74 ? -9.921 -16.553 32.048 1.00 47.06 74 VAL A N 1
ATOM 604 C CA . VAL A 1 74 ? -9.639 -17.206 30.780 1.00 47.06 74 VAL A CA 1
ATOM 605 C C . VAL A 1 74 ? -8.439 -18.082 31.094 1.00 47.06 74 VAL A C 1
ATOM 607 O O . VAL A 1 74 ? -7.294 -17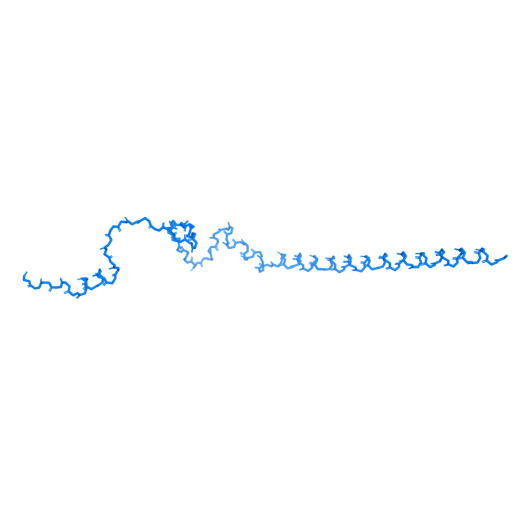.680 30.920 1.00 47.06 74 VAL A O 1
ATOM 610 N 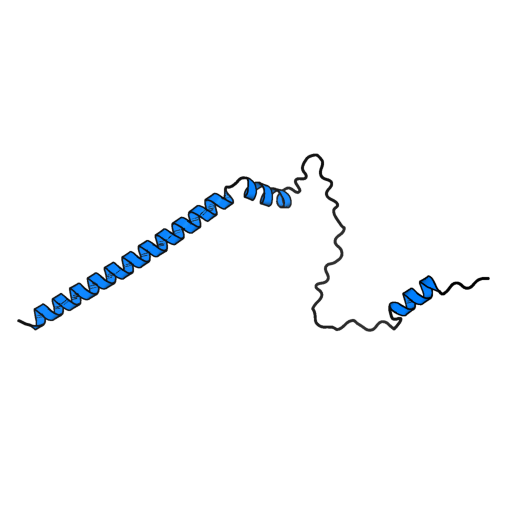N . GLU A 1 75 ? -8.710 -19.245 31.684 1.00 43.31 75 GLU A N 1
ATOM 611 C CA . GLU A 1 75 ? -7.808 -20.372 31.547 1.00 43.31 75 GLU A CA 1
ATOM 612 C C . GLU A 1 75 ? -7.730 -20.652 30.051 1.00 43.31 75 GLU A C 1
ATOM 614 O O . GLU A 1 75 ? -8.733 -20.951 29.397 1.00 43.31 75 GLU A O 1
ATOM 619 N N . GLU A 1 76 ? -6.534 -20.465 29.505 1.00 45.66 76 GLU A N 1
ATOM 620 C CA . GLU A 1 76 ? -6.150 -20.957 28.195 1.00 45.66 76 GLU A CA 1
ATOM 621 C C . GLU A 1 76 ? -6.446 -22.462 28.162 1.00 45.66 76 GLU A C 1
ATOM 623 O O . GLU A 1 76 ? -5.680 -23.280 28.667 1.00 45.66 76 GLU A O 1
ATOM 628 N N . GLN A 1 77 ? -7.609 -22.836 27.626 1.00 39.50 77 GLN A N 1
ATOM 629 C CA . GLN A 1 77 ? -7.933 -24.232 27.380 1.00 39.50 77 GLN A CA 1
ATOM 630 C C . GLN A 1 77 ? -7.120 -24.705 26.178 1.00 39.50 77 GLN A C 1
ATOM 632 O O . GLN A 1 77 ? -7.505 -24.540 25.020 1.00 39.50 77 GLN A O 1
ATOM 637 N N . ASP A 1 78 ? -5.971 -25.289 26.499 1.00 39.19 78 ASP A N 1
ATOM 638 C CA . ASP A 1 78 ? -5.242 -26.241 25.674 1.00 39.19 78 ASP A CA 1
ATOM 639 C C . ASP A 1 78 ? -6.231 -27.294 25.116 1.00 39.19 78 ASP A C 1
ATOM 641 O O . ASP A 1 78 ? -6.950 -27.935 25.893 1.00 39.19 78 ASP A O 1
ATOM 645 N N . PRO A 1 79 ? -6.346 -27.482 23.786 1.00 45.53 79 PRO A N 1
ATOM 646 C CA . PRO A 1 79 ? -7.370 -28.345 23.196 1.00 45.53 79 PRO A CA 1
ATOM 647 C C . PRO A 1 79 ? -7.103 -29.851 23.367 1.00 45.53 79 PRO A C 1
ATOM 649 O O . PRO A 1 79 ? -7.809 -30.660 22.764 1.00 45.53 79 PRO A O 1
ATOM 652 N N . MET A 1 80 ? -6.119 -30.264 24.172 1.00 42.22 80 MET A N 1
ATOM 653 C CA . MET A 1 80 ? -5.767 -31.673 24.342 1.00 42.22 80 MET A CA 1
ATOM 654 C C . MET A 1 80 ? -5.681 -32.086 25.819 1.00 42.22 80 MET A C 1
ATOM 656 O O . MET A 1 80 ? -4.628 -32.111 26.440 1.00 42.22 80 MET A O 1
ATOM 660 N N . GLY A 1 81 ? -6.855 -32.446 26.338 1.00 48.78 81 GLY A N 1
ATOM 661 C CA . GLY A 1 81 ? -7.135 -33.316 27.482 1.00 48.78 81 GLY A CA 1
ATOM 662 C C . GLY A 1 81 ? -5.998 -33.754 28.411 1.00 48.78 81 GLY A C 1
ATOM 663 O O . GLY A 1 81 ? -5.263 -34.688 28.108 1.00 48.78 81 GLY A O 1
ATOM 664 N N . ALA A 1 82 ? -6.048 -33.243 29.640 1.00 44.50 82 ALA A N 1
ATOM 665 C CA . ALA A 1 82 ? -5.816 -34.022 30.856 1.00 44.50 82 ALA A CA 1
ATOM 666 C C . ALA A 1 82 ? -6.448 -33.288 32.052 1.00 44.50 82 ALA A C 1
ATOM 668 O O . ALA A 1 82 ? -5.793 -32.511 32.738 1.00 44.50 82 ALA A O 1
ATOM 669 N N . VAL A 1 83 ? -7.743 -33.517 32.296 1.00 45.22 83 VAL A N 1
ATOM 670 C CA . VAL A 1 83 ? -8.395 -33.055 33.532 1.00 45.22 83 VAL A CA 1
ATOM 671 C C . VAL A 1 83 ? -7.999 -34.007 34.669 1.00 45.22 83 VAL A C 1
ATOM 673 O O . VAL A 1 83 ? -8.157 -35.223 34.504 1.00 45.22 83 VAL A O 1
ATOM 676 N N . PRO A 1 84 ? -7.504 -33.507 35.818 1.00 44.16 84 PRO A N 1
ATOM 677 C CA . PRO A 1 84 ? -7.251 -34.335 36.987 1.00 44.16 84 PRO A CA 1
ATOM 678 C C . PRO A 1 84 ? -8.562 -34.943 37.493 1.00 44.16 84 PRO A C 1
ATOM 680 O O . PRO A 1 84 ? -9.554 -34.253 37.714 1.00 44.16 84 PRO A O 1
ATOM 683 N N . SER A 1 85 ? -8.551 -36.262 37.664 1.00 53.75 85 SER A N 1
ATOM 684 C CA . SER A 1 85 ? -9.644 -37.049 38.223 1.00 53.75 85 SER A CA 1
ATOM 685 C C . SER A 1 85 ? -9.858 -36.716 39.704 1.00 53.75 85 SER A C 1
ATOM 687 O O . SER A 1 85 ? -9.266 -37.361 40.570 1.00 53.75 85 SER A O 1
ATOM 689 N N . GLU A 1 86 ? -10.776 -35.796 39.996 1.00 52.50 86 GLU A N 1
ATOM 690 C CA . GLU A 1 86 ? -11.572 -35.849 41.224 1.00 52.50 86 GLU A CA 1
ATOM 691 C C . GLU A 1 86 ? -12.922 -36.516 40.926 1.00 52.50 86 GLU A C 1
ATOM 693 O O . GLU A 1 86 ? -13.610 -36.258 39.939 1.00 52.50 86 GLU A O 1
ATOM 698 N N . SER A 1 87 ? -13.238 -37.500 41.752 1.00 52.38 87 SER A N 1
ATOM 699 C CA . SER A 1 87 ? -14.205 -38.569 41.542 1.00 52.38 87 SER A CA 1
ATOM 700 C C . SER A 1 87 ? -15.655 -38.129 41.268 1.00 52.38 87 SER A C 1
ATOM 702 O O . SER A 1 87 ? -16.391 -37.746 42.169 1.00 52.38 87 SER A O 1
ATOM 704 N N . ALA A 1 88 ? -16.081 -38.373 40.026 1.00 61.88 88 ALA A N 1
ATOM 705 C CA . ALA A 1 88 ? -17.125 -39.341 39.661 1.00 61.88 88 ALA A CA 1
ATOM 706 C C . ALA A 1 88 ? -18.577 -39.128 40.139 1.00 61.88 88 ALA A C 1
ATOM 708 O O . ALA A 1 88 ? -19.223 -40.062 40.618 1.00 61.88 88 ALA A O 1
ATOM 709 N N . VAL A 1 89 ? -19.172 -37.979 39.810 1.00 64.25 89 VAL A N 1
ATOM 710 C CA . VAL A 1 89 ? -20.605 -37.951 39.473 1.00 64.25 89 VAL A CA 1
ATOM 711 C C . VAL A 1 89 ? -20.784 -37.242 38.141 1.00 64.25 89 VAL A C 1
ATOM 713 O O . VAL A 1 89 ? -20.618 -36.031 38.032 1.00 64.25 89 VAL A O 1
ATOM 716 N N . SER A 1 90 ? -21.112 -38.019 37.108 1.00 78.25 90 SER A N 1
ATOM 717 C CA . SER A 1 90 ? -21.382 -37.467 35.785 1.00 78.25 90 SER A CA 1
ATOM 718 C C . SER A 1 90 ? -22.503 -36.430 35.852 1.00 78.25 90 SER A C 1
ATOM 720 O O . SER A 1 90 ? -23.499 -36.638 36.547 1.00 78.25 90 SER A O 1
ATOM 722 N N . ASN A 1 91 ? -22.348 -35.339 35.101 1.00 77.94 91 ASN A N 1
ATOM 723 C CA . ASN A 1 91 ? -23.261 -34.196 35.100 1.00 77.94 91 ASN A CA 1
ATOM 724 C C . ASN A 1 91 ? -24.731 -34.608 34.913 1.00 77.94 91 ASN A C 1
ATOM 726 O O . ASN A 1 91 ? -25.607 -34.041 35.557 1.00 77.94 91 ASN A O 1
ATOM 730 N N . TYR A 1 92 ? -25.021 -35.645 34.116 1.00 80.56 92 TYR A N 1
ATOM 731 C CA . TYR A 1 92 ? -26.397 -36.135 33.932 1.00 80.56 92 TYR A CA 1
ATOM 732 C C . TYR A 1 92 ? -27.043 -36.623 35.237 1.00 80.56 92 TYR A C 1
ATOM 734 O O . TYR A 1 92 ? -28.250 -36.492 35.420 1.00 80.56 92 TYR A O 1
ATOM 742 N N . ARG A 1 93 ? -26.247 -37.187 36.150 1.00 79.50 93 ARG A N 1
ATOM 743 C CA . ARG A 1 93 ? -26.722 -37.754 37.412 1.00 79.50 93 ARG A CA 1
ATOM 744 C C . ARG A 1 93 ? -27.073 -36.643 38.401 1.00 79.50 93 ARG A C 1
ATOM 746 O O . ARG A 1 93 ? -28.075 -36.753 39.091 1.00 79.50 93 ARG A O 1
ATOM 753 N N . GLN A 1 94 ? -26.330 -35.536 38.365 1.00 80.00 94 GLN A N 1
ATOM 754 C CA . GLN A 1 94 ? -26.637 -34.330 39.141 1.00 80.00 94 GLN A CA 1
ATOM 755 C C . GLN A 1 94 ? -27.972 -33.706 38.708 1.00 80.00 94 GLN A C 1
ATOM 757 O O . GLN A 1 94 ? -28.802 -33.367 39.547 1.00 80.00 94 GLN A O 1
ATOM 762 N N . TRP A 1 95 ? -28.217 -33.616 37.396 1.00 80.88 95 TRP A N 1
ATOM 763 C CA . TRP A 1 95 ? -29.497 -33.137 36.865 1.00 80.88 95 TRP A CA 1
ATOM 764 C C . TRP A 1 95 ? -30.657 -34.060 37.231 1.00 80.88 95 TRP A C 1
ATOM 766 O O . TRP A 1 95 ? -31.729 -33.592 37.607 1.00 80.88 95 TRP A O 1
ATOM 776 N N . TRP A 1 96 ? -30.440 -35.372 37.158 1.00 81.31 96 TRP A N 1
ATOM 777 C CA . TRP A 1 96 ? -31.450 -36.350 37.540 1.00 81.31 96 TR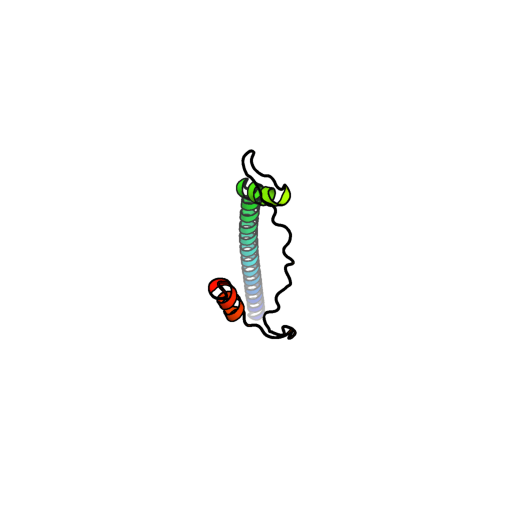P A CA 1
ATOM 778 C C . TRP A 1 96 ? -31.843 -36.221 39.017 1.00 81.31 96 TRP A C 1
ATOM 780 O O . TRP A 1 96 ? -33.030 -36.177 39.337 1.00 81.31 96 TRP A O 1
ATOM 790 N N . ASP A 1 97 ? -30.865 -36.083 39.911 1.00 82.94 97 ASP A N 1
ATOM 791 C CA . ASP A 1 97 ? -31.129 -35.891 41.336 1.00 82.94 97 ASP A CA 1
ATOM 792 C C . ASP A 1 97 ? -31.819 -34.545 41.607 1.00 82.94 97 ASP A C 1
ATOM 794 O O . ASP A 1 97 ? -32.752 -34.490 42.406 1.00 82.94 97 ASP A O 1
ATOM 798 N N . TYR A 1 98 ? -31.457 -33.471 40.901 1.00 79.12 98 TYR A N 1
ATOM 799 C CA . TYR A 1 98 ? -32.125 -32.173 41.040 1.00 79.12 98 TYR A CA 1
ATOM 800 C C . TYR A 1 98 ? -33.622 -32.233 40.693 1.00 79.12 98 TYR A C 1
ATOM 802 O O . TYR A 1 98 ? -34.453 -31.702 41.428 1.00 79.12 98 TYR A O 1
ATOM 810 N N . PHE A 1 99 ? -33.981 -32.899 39.592 1.00 83.00 99 PHE A N 1
ATOM 811 C CA . PHE A 1 99 ? -35.371 -32.956 39.131 1.00 83.00 99 PHE A CA 1
ATOM 812 C C . PHE A 1 99 ? -36.205 -34.046 39.811 1.00 83.00 99 PHE A C 1
ATOM 814 O O . PHE A 1 99 ? -37.421 -33.894 39.934 1.00 83.00 99 PHE A O 1
ATOM 821 N N . PHE A 1 100 ? -35.577 -35.141 40.247 1.00 82.38 100 PHE A N 1
ATOM 822 C CA . PHE A 1 100 ? -36.298 -36.346 40.660 1.00 82.38 100 PHE A CA 1
ATOM 823 C C . PHE A 1 100 ? -35.961 -36.841 42.070 1.00 82.38 100 PHE A C 1
ATOM 825 O O . PHE A 1 100 ? -36.664 -37.726 42.559 1.00 82.38 100 PHE A O 1
ATOM 832 N N . SER A 1 101 ? -34.992 -36.255 42.790 1.00 66.00 101 SER A N 1
ATOM 833 C CA . SER A 1 101 ? -34.776 -36.558 44.220 1.00 66.00 101 SER A CA 1
ATOM 834 C C . SER A 1 101 ? -35.767 -35.817 45.134 1.00 66.00 101 SER A C 1
ATOM 836 O O . SER A 1 101 ? -35.446 -35.335 46.216 1.00 66.00 101 SER A O 1
ATOM 838 N N . SER A 1 102 ? -37.040 -35.772 44.738 1.00 60.59 102 SER A N 1
ATOM 839 C CA . SER A 1 102 ? -38.116 -35.444 45.669 1.00 60.59 102 SER A CA 1
ATOM 840 C C . SER A 1 102 ? -38.420 -36.676 46.524 1.00 60.59 102 SER A C 1
ATOM 842 O O . SER A 1 102 ? -39.210 -37.548 46.165 1.00 60.59 102 SER A O 1
ATOM 844 N N . LYS A 1 103 ? -37.798 -36.763 47.705 1.00 58.50 103 LYS A N 1
ATOM 845 C CA . LYS A 1 103 ? -38.408 -37.534 48.790 1.00 58.50 103 LYS A CA 1
ATOM 846 C C . LYS A 1 103 ? -39.416 -36.655 49.509 1.00 58.50 103 LYS A C 1
ATOM 848 O O . LYS A 1 103 ? -39.074 -35.837 50.352 1.00 58.50 103 LYS A O 1
ATOM 853 N N . VAL A 1 104 ? -40.676 -36.901 49.172 1.00 52.09 104 VAL A N 1
ATOM 854 C CA . VAL A 1 104 ? -41.815 -36.700 50.062 1.00 52.09 104 VAL A CA 1
ATOM 855 C C . VAL A 1 104 ? -41.562 -37.487 51.354 1.00 52.09 104 VAL A C 1
ATOM 857 O O . VAL A 1 104 ? -41.626 -38.720 51.354 1.00 52.09 104 VAL A O 1
ATOM 860 N N . LYS A 1 105 ? -41.264 -36.771 52.439 1.00 37.84 105 LYS A N 1
ATOM 861 C CA . LYS A 1 105 ? -41.906 -36.935 53.749 1.00 37.84 105 LYS A CA 1
ATOM 862 C C . LYS A 1 105 ? -41.606 -35.746 54.649 1.00 37.84 105 LYS A C 1
ATOM 864 O O . LYS A 1 105 ? -40.416 -35.386 54.743 1.00 37.84 105 LYS A O 1
#

Foldseek 3Di:
DVVVVVVVVVVVVVVVVVVVVVVVVVVVVVVVVVVVVVVVVVCPDVVNVVVVCCVVVVDDDVPDDDDDDDPPPPPPPDVDDDDDDDDDDPPVNVVCCVVPVDDDD

Secondary structure (DSSP, 8-state):
-HHHHHHHHHHHHHHHHHHHHHHHHHHHHHHHHHHHHHHHHHHHSHHHHHHHHHHHS----TT---------------SS----------HHHHHHHHHH-----

Sequence (105 aa):
MGYLFSKELNRRYRISREIGALNEEIAKYSDKNQELSQLIDYLETPEYQERQARPLLNLQKPGEFAVAFPPSAVEEQDPMGAVPSESAVSNYRQWWDYFFSSKVK

pLDDT: mean 72.96, std 18.37, range [37.84, 96.56]